Protein AF-A0A2N2DZ84-F1 (afdb_monomer_lite)

Structure (mmCIF, N/CA/C/O backbone):
data_AF-A0A2N2DZ84-F1
#
_entry.id   AF-A0A2N2DZ84-F1
#
loop_
_atom_site.group_PDB
_atom_site.id
_atom_site.type_symbol
_atom_site.label_atom_id
_atom_site.label_alt_id
_atom_site.label_comp_id
_atom_site.label_asym_id
_atom_site.label_entity_id
_atom_site.label_seq_id
_atom_site.pdbx_PDB_ins_code
_atom_site.Cartn_x
_atom_site.Cartn_y
_atom_site.Cartn_z
_atom_site.occupancy
_atom_site.B_iso_or_equiv
_atom_site.auth_seq_id
_atom_site.auth_comp_id
_atom_site.auth_asym_id
_atom_site.auth_atom_id
_atom_site.pdbx_PDB_model_num
ATOM 1 N N . THR A 1 1 ? -6.218 3.922 9.545 1.00 87.75 1 THR A N 1
ATOM 2 C CA . THR A 1 1 ? -7.564 3.808 8.945 1.00 87.75 1 THR A CA 1
ATOM 3 C C . THR A 1 1 ? -7.436 3.299 7.531 1.00 87.75 1 THR A C 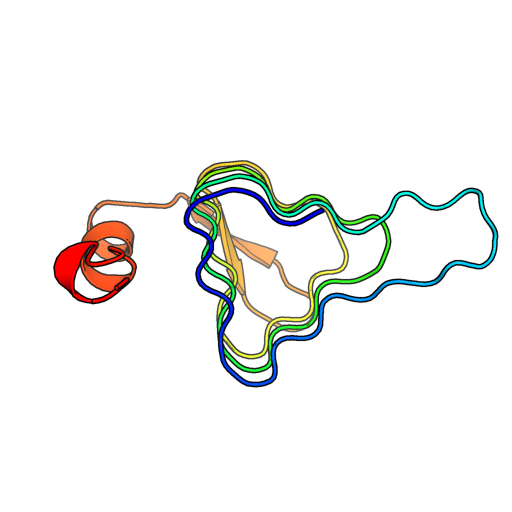1
ATOM 5 O O . THR A 1 1 ? -6.491 3.698 6.868 1.00 87.75 1 THR A O 1
ATOM 8 N N . ILE A 1 2 ? -8.334 2.416 7.090 1.00 96.38 2 ILE A N 1
ATOM 9 C CA . ILE A 1 2 ? -8.375 1.912 5.709 1.00 96.38 2 ILE A CA 1
ATOM 10 C C . ILE A 1 2 ? -9.690 2.370 5.080 1.00 96.38 2 ILE A C 1
ATOM 12 O O . ILE A 1 2 ? -10.748 2.175 5.681 1.00 96.38 2 ILE A O 1
ATOM 16 N N . GLY A 1 3 ? -9.597 3.010 3.919 1.00 96.38 3 GLY A N 1
ATOM 17 C CA . GLY A 1 3 ? -10.713 3.559 3.163 1.00 96.38 3 GLY A CA 1
ATOM 18 C C . GLY A 1 3 ? -11.559 2.505 2.453 1.00 96.38 3 GLY A C 1
ATOM 19 O O . GLY A 1 3 ? -11.348 1.291 2.548 1.00 96.38 3 GLY A O 1
ATOM 20 N N . LYS A 1 4 ? -12.547 2.98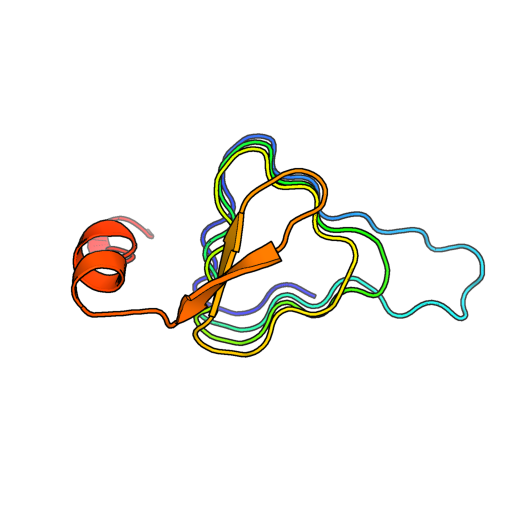4 1.704 1.00 95.19 4 LYS A N 1
ATOM 21 C CA . LYS A 1 4 ? -13.454 2.161 0.906 1.00 95.19 4 LYS A CA 1
ATOM 22 C C . LYS A 1 4 ? -12.735 1.585 -0.302 1.00 95.19 4 LYS A C 1
ATOM 24 O O . LYS A 1 4 ? -11.777 2.147 -0.825 1.00 95.19 4 LYS A O 1
ATOM 29 N N . ASN A 1 5 ? -13.241 0.452 -0.776 1.00 94.31 5 ASN A N 1
ATOM 30 C CA . ASN A 1 5 ? -12.793 -0.186 -2.008 1.00 94.31 5 ASN A CA 1
ATOM 31 C C . ASN A 1 5 ? -11.294 -0.521 -2.064 1.00 94.31 5 ASN A C 1
ATOM 33 O O . ASN A 1 5 ? -10.787 -0.777 -3.152 1.00 94.31 5 ASN A O 1
ATOM 37 N N . CYS A 1 6 ? -10.598 -0.621 -0.933 1.00 95.88 6 CYS A N 1
ATOM 38 C CA . CYS A 1 6 ? -9.183 -0.984 -0.919 1.00 95.88 6 CYS A CA 1
ATOM 39 C C . CYS A 1 6 ? -8.963 -2.461 -1.267 1.00 95.88 6 CYS A C 1
ATOM 41 O O . CYS A 1 6 ? -9.700 -3.342 -0.814 1.00 95.88 6 CYS A O 1
ATOM 43 N N . HIS A 1 7 ? -7.936 -2.748 -2.062 1.00 95.62 7 HIS A N 1
ATOM 44 C CA . HIS A 1 7 ? -7.432 -4.105 -2.255 1.00 95.62 7 HIS A CA 1
ATOM 45 C C . HIS A 1 7 ? -6.161 -4.280 -1.428 1.00 95.62 7 HIS A C 1
ATOM 47 O O . HIS A 1 7 ? -5.155 -3.632 -1.703 1.00 95.62 7 HIS A O 1
ATOM 53 N N . ILE A 1 8 ? -6.211 -5.152 -0.422 1.00 96.88 8 ILE A N 1
ATOM 54 C CA . ILE A 1 8 ? -5.065 -5.461 0.433 1.00 96.88 8 ILE A CA 1
ATOM 55 C C . ILE A 1 8 ? -4.563 -6.854 0.068 1.00 96.88 8 ILE A C 1
ATOM 57 O O . ILE A 1 8 ? -5.226 -7.855 0.339 1.00 96.88 8 ILE A O 1
ATOM 61 N N . GLY A 1 9 ? -3.408 -6.904 -0.590 1.00 96.88 9 GLY A N 1
ATOM 62 C CA . GLY A 1 9 ? -2.782 -8.143 -1.025 1.00 96.88 9 GLY A CA 1
ATOM 63 C C . GLY A 1 9 ? -2.393 -9.041 0.149 1.00 96.88 9 GLY A C 1
ATOM 64 O O . GLY A 1 9 ? -2.103 -8.578 1.253 1.00 96.88 9 GLY A O 1
ATOM 65 N N . ALA A 1 10 ? -2.356 -10.350 -0.100 1.00 97.50 10 ALA A N 1
ATOM 66 C CA . ALA A 1 10 ? -1.969 -11.331 0.909 1.00 97.50 10 ALA A CA 1
ATOM 67 C C . ALA A 1 10 ? -0.585 -11.010 1.501 1.00 97.50 10 ALA A C 1
ATOM 69 O O . ALA A 1 10 ? 0.350 -10.667 0.775 1.00 97.50 10 ALA A O 1
ATOM 70 N N . GLY A 1 11 ? -0.472 -11.104 2.828 1.00 97.50 11 GLY A N 1
ATOM 71 C CA . GLY A 1 11 ? 0.771 -10.824 3.551 1.00 97.50 11 GLY A CA 1
ATOM 72 C C . GLY A 1 11 ? 1.177 -9.348 3.594 1.00 97.50 11 GLY A C 1
ATOM 73 O O . GLY A 1 11 ? 2.254 -9.047 4.100 1.00 97.50 11 GLY A O 1
ATOM 74 N N . ALA A 1 12 ? 0.354 -8.421 3.086 1.00 98.00 12 ALA A N 1
ATOM 75 C CA . ALA A 1 12 ? 0.606 -7.001 3.278 1.00 98.00 12 ALA A CA 1
ATOM 76 C C . ALA A 1 12 ? 0.575 -6.642 4.773 1.00 98.00 12 ALA A C 1
ATOM 78 O O . ALA A 1 12 ? -0.290 -7.097 5.525 1.00 98.00 12 ALA A O 1
ATOM 79 N N . VAL A 1 13 ? 1.518 -5.804 5.191 1.00 96.44 13 VAL A N 1
ATOM 80 C CA . VAL A 1 13 ? 1.663 -5.334 6.566 1.00 96.44 13 VAL A CA 1
ATOM 81 C C . VAL A 1 13 ? 1.329 -3.852 6.610 1.00 96.44 13 VAL A C 1
ATOM 83 O O . VAL A 1 13 ? 1.987 -3.030 5.975 1.00 96.44 13 VAL A O 1
ATOM 86 N N . VAL A 1 14 ? 0.321 -3.510 7.405 1.00 95.12 14 VAL A N 1
ATOM 87 C CA . VAL A 1 14 ? 0.017 -2.130 7.784 1.00 95.12 14 VAL A CA 1
ATOM 88 C C . VAL A 1 14 ? 0.607 -1.924 9.170 1.00 95.12 14 VAL A C 1
ATOM 90 O O . VAL A 1 14 ? 0.054 -2.415 10.155 1.00 95.12 14 VAL A O 1
ATOM 93 N N . ALA A 1 15 ? 1.764 -1.268 9.249 1.00 89.75 15 ALA A N 1
ATOM 94 C CA . ALA A 1 15 ? 2.423 -1.056 10.525 1.00 89.75 15 ALA A CA 1
ATOM 95 C C . ALA A 1 15 ? 1.606 -0.076 11.370 1.00 89.75 15 ALA A C 1
ATOM 97 O O . ALA A 1 15 ? 1.268 1.027 10.944 1.00 89.75 15 ALA A O 1
ATOM 98 N N . GLY A 1 16 ? 1.308 -0.481 12.595 1.00 76.44 16 GLY A N 1
ATOM 99 C CA . GLY A 1 16 ? 0.811 0.404 13.631 1.00 76.44 16 GLY A CA 1
ATOM 100 C C . GLY A 1 16 ? 1.682 0.213 14.856 1.00 76.44 16 GLY A C 1
ATOM 101 O O . GLY A 1 16 ? 1.878 -0.920 15.292 1.00 76.44 16 GLY A O 1
ATOM 102 N N . VAL A 1 17 ? 2.195 1.305 15.410 1.00 64.19 17 VAL A N 1
ATOM 103 C CA . VAL A 1 17 ? 2.726 1.310 16.771 1.00 64.19 17 VAL A CA 1
ATOM 104 C C . VAL A 1 17 ? 1.916 2.341 17.544 1.00 64.19 17 VAL A C 1
ATOM 106 O O . VAL A 1 17 ? 1.714 3.460 17.081 1.00 64.19 17 VAL A O 1
ATOM 109 N N . LEU A 1 18 ? 1.389 1.934 18.697 1.00 57.38 18 LEU A N 1
ATOM 110 C CA . LEU A 1 18 ? 0.672 2.812 19.629 1.00 57.38 18 LEU A CA 1
ATOM 111 C C . LEU A 1 18 ? 1.641 3.619 20.522 1.00 57.38 18 LEU A C 1
ATOM 113 O O . LEU A 1 18 ? 1.191 4.343 21.407 1.00 57.38 18 LEU A O 1
ATOM 117 N N . GLU A 1 19 ? 2.958 3.512 20.300 1.00 57.81 19 GLU A N 1
ATOM 118 C CA . GLU A 1 19 ? 3.995 4.084 21.163 1.00 57.81 19 GLU A CA 1
ATOM 119 C C . GLU A 1 19 ? 5.129 4.745 20.354 1.00 57.81 19 GLU A C 1
ATOM 121 O O . GLU A 1 19 ? 5.768 4.071 19.546 1.00 57.81 19 GLU A O 1
ATOM 126 N N . PRO A 1 20 ? 5.438 6.037 20.590 1.00 60.06 20 PRO A N 1
ATOM 127 C CA . PRO A 1 20 ? 4.718 6.969 21.456 1.00 60.06 20 PRO A CA 1
ATOM 128 C C . PRO A 1 20 ? 3.354 7.371 20.851 1.00 60.06 20 PRO A C 1
ATOM 130 O O . PRO A 1 20 ? 3.219 7.433 19.629 1.00 60.06 20 PRO A O 1
ATOM 133 N N . PRO A 1 21 ? 2.356 7.734 21.681 1.00 58.00 21 PRO A N 1
ATOM 134 C CA . PRO A 1 21 ? 1.003 8.141 21.258 1.00 58.00 21 PRO A CA 1
ATOM 135 C C . PRO A 1 21 ? 0.934 9.380 20.337 1.00 58.00 21 PRO A C 1
ATOM 137 O O . PRO A 1 21 ? -0.152 9.861 20.026 1.00 58.00 21 PRO A O 1
ATOM 140 N N . SER A 1 22 ? 2.077 9.929 19.914 1.00 59.62 22 SER A N 1
ATOM 141 C CA . SER A 1 22 ? 2.194 11.099 19.045 1.00 59.62 22 SER A CA 1
ATOM 142 C C . SER A 1 22 ? 2.312 10.773 17.555 1.00 59.62 22 SER A C 1
ATOM 144 O O . SER A 1 22 ? 2.192 11.696 16.745 1.00 59.62 22 SER A O 1
ATOM 146 N N . LYS A 1 23 ? 2.547 9.513 17.156 1.00 65.50 23 LYS A N 1
ATOM 147 C CA . LYS A 1 23 ? 2.583 9.173 15.727 1.00 65.50 23 LYS A CA 1
ATOM 148 C C . LYS A 1 23 ? 1.184 8.934 15.172 1.00 65.50 23 LYS A C 1
ATOM 150 O O . LYS A 1 23 ? 0.358 8.244 15.762 1.00 65.50 23 LYS A O 1
ATOM 155 N N . GLN A 1 24 ? 0.932 9.518 14.002 1.00 79.69 24 GLN A N 1
ATOM 156 C CA . GLN A 1 24 ? -0.296 9.278 13.257 1.00 79.69 24 GLN A CA 1
ATOM 157 C C . GLN A 1 24 ? -0.367 7.793 12.854 1.00 79.69 24 GLN A C 1
ATOM 159 O O . GLN A 1 24 ? 0.659 7.207 12.496 1.00 79.69 24 GLN A O 1
ATOM 164 N N . PRO A 1 25 ? -1.551 7.157 12.910 1.00 88.69 25 PRO A N 1
ATOM 165 C CA . PRO A 1 25 ? -1.712 5.810 12.378 1.00 88.69 25 PRO A CA 1
ATOM 166 C C . PRO A 1 25 ? -1.452 5.814 10.869 1.00 88.69 25 PRO A C 1
ATOM 168 O O . PRO A 1 25 ? -1.554 6.853 10.220 1.00 88.69 25 PRO A O 1
ATOM 171 N N . VAL A 1 26 ? -1.204 4.641 10.283 1.00 93.69 26 VAL A N 1
ATOM 172 C CA . VAL A 1 26 ? -1.241 4.523 8.821 1.00 93.69 26 VAL A CA 1
ATOM 173 C C . VAL A 1 26 ? -2.641 4.864 8.319 1.00 93.69 26 VAL A C 1
ATOM 175 O O . VAL A 1 26 ? -3.643 4.337 8.825 1.00 93.69 26 VAL A O 1
ATOM 178 N N . ILE A 1 27 ? -2.711 5.742 7.324 1.00 95.69 27 ILE A N 1
ATOM 179 C CA . ILE A 1 27 ? -3.945 6.121 6.639 1.00 95.69 27 ILE A CA 1
ATOM 180 C C . ILE A 1 27 ? -3.851 5.596 5.213 1.00 95.69 27 ILE A C 1
ATOM 182 O O . ILE A 1 27 ? -2.951 5.956 4.468 1.00 95.69 27 ILE A O 1
ATOM 186 N N . ILE A 1 28 ? -4.780 4.727 4.841 1.00 98.06 28 ILE A N 1
ATOM 187 C CA . ILE A 1 28 ? -4.970 4.272 3.469 1.00 98.06 28 ILE A CA 1
ATOM 188 C C . ILE A 1 28 ? -6.297 4.868 3.014 1.00 98.06 28 ILE A C 1
ATOM 190 O O . ILE A 1 28 ? -7.326 4.571 3.622 1.00 98.06 28 ILE A O 1
ATOM 194 N N . GLU A 1 29 ? -6.261 5.735 2.007 1.00 98.31 29 GLU A N 1
ATOM 195 C CA . GLU A 1 29 ? -7.447 6.385 1.445 1.00 98.31 29 GLU A CA 1
ATOM 196 C C . GLU A 1 29 ? -8.246 5.437 0.533 1.00 98.31 29 GLU A C 1
ATOM 198 O O . GLU A 1 29 ? -7.957 4.243 0.429 1.00 98.31 29 GLU A O 1
ATOM 203 N N . ASP A 1 30 ? -9.303 5.949 -0.093 1.00 97.94 30 ASP A N 1
ATOM 204 C CA . ASP A 1 30 ? -10.207 5.146 -0.909 1.00 97.94 30 ASP A CA 1
ATOM 205 C C . ASP A 1 30 ? -9.528 4.638 -2.199 1.00 97.94 30 ASP A C 1
ATOM 207 O O . ASP A 1 30 ? -8.602 5.242 -2.747 1.00 97.94 30 ASP A O 1
ATOM 211 N N . ASN A 1 31 ? -10.015 3.504 -2.712 1.00 96.44 31 ASN A N 1
ATOM 212 C CA . ASN A 1 31 ? -9.622 2.935 -4.010 1.00 96.44 31 ASN A CA 1
ATOM 213 C C . ASN A 1 31 ? -8.120 2.591 -4.143 1.00 96.44 31 ASN A C 1
ATOM 215 O O . ASN A 1 31 ? -7.592 2.499 -5.256 1.00 96.44 31 ASN A O 1
ATOM 219 N N . VAL A 1 32 ? -7.427 2.388 -3.021 1.00 98.06 32 VAL A N 1
ATOM 220 C CA . VAL A 1 32 ? -6.006 2.026 -2.995 1.00 98.06 32 VAL A CA 1
ATOM 221 C C . VAL A 1 32 ? -5.803 0.534 -3.258 1.00 98.06 32 VAL A C 1
ATOM 223 O O . VAL A 1 32 ? -6.529 -0.318 -2.737 1.00 98.06 32 VAL A O 1
ATOM 226 N N . LEU A 1 33 ? -4.757 0.206 -4.019 1.00 98.19 33 LEU A N 1
ATOM 227 C CA . LEU A 1 33 ? -4.258 -1.161 -4.162 1.00 98.19 33 LEU A CA 1
ATOM 228 C C . LEU A 1 33 ? -2.917 -1.310 -3.444 1.00 98.19 33 LEU A C 1
ATOM 230 O O . LEU A 1 33 ? -1.933 -0.667 -3.805 1.00 98.19 33 LEU A O 1
ATOM 234 N N . ILE A 1 34 ? -2.864 -2.214 -2.470 1.00 98.38 34 ILE A N 1
ATOM 235 C CA . ILE A 1 34 ? -1.642 -2.646 -1.797 1.00 98.38 34 ILE A CA 1
ATOM 236 C C . ILE A 1 34 ? -1.281 -4.042 -2.298 1.00 98.38 34 ILE A C 1
ATOM 238 O O . ILE A 1 34 ? -2.035 -4.995 -2.106 1.00 98.38 34 ILE A O 1
ATOM 242 N N . GLY A 1 35 ? -0.136 -4.173 -2.961 1.00 98.06 35 GLY A N 1
ATOM 243 C CA . GLY A 1 35 ? 0.356 -5.446 -3.472 1.00 98.06 35 GLY A CA 1
ATOM 244 C C . GLY A 1 35 ? 0.715 -6.435 -2.360 1.00 98.06 35 GLY A C 1
ATOM 245 O O . GLY A 1 35 ? 0.960 -6.062 -1.213 1.00 98.06 35 GLY A O 1
ATOM 246 N N . ALA A 1 36 ? 0.774 -7.720 -2.715 1.00 98.12 36 ALA A N 1
ATOM 247 C CA . ALA A 1 36 ? 1.132 -8.784 -1.780 1.00 98.12 36 ALA A CA 1
ATOM 248 C C . ALA A 1 36 ? 2.497 -8.531 -1.118 1.00 98.12 36 ALA A C 1
ATOM 250 O O . ALA A 1 36 ? 3.430 -8.057 -1.771 1.00 98.12 36 ALA A O 1
ATOM 251 N N . ASN A 1 37 ? 2.615 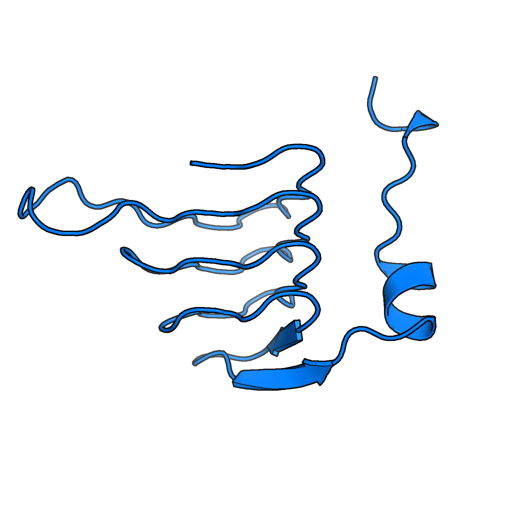-8.862 0.169 1.00 98.44 37 ASN A N 1
ATOM 252 C CA . ASN A 1 37 ? 3.821 -8.668 0.985 1.00 98.44 37 ASN A CA 1
ATOM 253 C C . ASN A 1 37 ? 4.379 -7.229 1.015 1.00 98.44 37 ASN A C 1
ATOM 255 O O . ASN A 1 37 ? 5.542 -7.036 1.365 1.00 98.44 37 ASN A O 1
ATOM 259 N N . ALA A 1 38 ? 3.601 -6.212 0.632 1.00 98.62 38 ALA A N 1
ATOM 260 C CA . ALA A 1 38 ? 4.013 -4.825 0.818 1.00 98.62 38 ALA A CA 1
ATOM 261 C C . ALA A 1 38 ? 3.932 -4.433 2.303 1.00 98.62 38 ALA A C 1
ATOM 263 O O . ALA A 1 38 ? 3.033 -4.868 3.019 1.00 98.62 38 ALA A O 1
ATOM 264 N N . VAL A 1 39 ? 4.852 -3.590 2.758 1.00 98.19 39 VAL A N 1
ATOM 265 C CA . VAL A 1 39 ? 4.935 -3.092 4.133 1.00 98.19 39 VAL A CA 1
ATOM 266 C C . VAL A 1 39 ? 4.759 -1.580 4.117 1.00 98.19 39 VAL A C 1
ATOM 268 O O . VAL A 1 39 ? 5.539 -0.873 3.480 1.00 98.19 39 VAL A O 1
ATOM 271 N N . ILE A 1 40 ? 3.751 -1.079 4.827 1.00 97.62 40 ILE A N 1
ATOM 272 C CA . ILE A 1 40 ? 3.495 0.355 5.001 1.00 97.62 40 ILE A CA 1
ATOM 273 C C . ILE A 1 40 ? 3.909 0.748 6.415 1.00 97.62 40 ILE A C 1
ATOM 275 O O . ILE A 1 40 ? 3.341 0.216 7.368 1.00 97.62 40 ILE A O 1
ATOM 279 N N . LEU A 1 41 ? 4.899 1.636 6.562 1.00 94.50 41 LEU A N 1
ATOM 280 C CA . LEU A 1 41 ? 5.376 2.055 7.882 1.00 94.50 41 LEU A CA 1
ATOM 281 C C . LEU A 1 41 ? 4.452 3.060 8.576 1.00 94.50 41 LEU A C 1
ATOM 283 O O . LEU A 1 41 ? 3.691 3.790 7.951 1.00 94.50 41 LEU A O 1
ATOM 287 N N . GLU A 1 42 ? 4.559 3.101 9.902 1.00 91.19 42 GLU A N 1
ATOM 288 C CA . GLU A 1 42 ? 3.815 4.002 10.783 1.00 91.19 42 GLU A CA 1
ATOM 289 C C . GLU A 1 42 ? 3.921 5.488 10.393 1.00 91.19 42 GLU A C 1
ATOM 291 O O . GLU A 1 42 ? 5.010 6.018 10.148 1.00 91.19 42 GLU A O 1
ATOM 296 N N . GLY A 1 43 ? 2.781 6.183 10.417 1.00 90.81 43 GLY A N 1
ATOM 297 C CA . GLY A 1 43 ? 2.669 7.595 10.045 1.00 90.81 43 GLY A CA 1
ATOM 298 C C . GLY A 1 43 ? 2.518 7.857 8.548 1.00 90.81 43 GLY A C 1
ATOM 299 O O . GLY A 1 43 ? 2.352 9.012 8.170 1.00 90.81 43 GLY A O 1
ATOM 300 N N . VAL A 1 44 ? 2.558 6.821 7.704 1.00 95.12 44 VAL A N 1
ATOM 301 C CA . VAL A 1 44 ? 2.400 6.973 6.254 1.00 95.12 44 VAL A CA 1
ATOM 302 C C . VAL A 1 44 ? 0.928 7.123 5.865 1.00 95.12 44 VAL A C 1
ATOM 304 O O . VAL A 1 44 ? 0.063 6.354 6.295 1.00 95.12 44 VAL A O 1
ATOM 307 N N . VAL A 1 45 ? 0.673 8.084 4.979 1.00 97.31 45 VAL A N 1
ATOM 308 C CA . VAL A 1 45 ? -0.585 8.262 4.253 1.00 97.31 45 VAL A CA 1
ATOM 309 C C . VAL A 1 45 ? -0.420 7.747 2.823 1.00 97.31 45 VAL A C 1
ATOM 311 O O . VAL A 1 45 ? 0.479 8.179 2.100 1.00 97.31 45 VAL A O 1
ATOM 314 N N . ILE A 1 46 ? -1.287 6.824 2.413 1.00 98.44 46 ILE A N 1
ATOM 315 C CA . ILE A 1 46 ? -1.403 6.339 1.038 1.00 98.44 46 ILE A CA 1
ATOM 316 C C . ILE A 1 46 ? -2.619 7.008 0.405 1.00 98.44 46 ILE A C 1
ATOM 318 O O . ILE A 1 46 ? -3.752 6.693 0.774 1.00 98.44 46 ILE A O 1
ATOM 322 N N . GLY A 1 47 ? -2.358 7.929 -0.520 1.00 98.44 47 GLY A N 1
ATOM 323 C CA . GLY A 1 47 ? -3.367 8.757 -1.164 1.00 98.44 47 GLY A CA 1
ATOM 324 C C . GLY A 1 47 ? -4.330 7.983 -2.061 1.00 98.44 47 GLY A C 1
ATOM 325 O O . GLY A 1 47 ? -4.027 6.887 -2.538 1.00 98.44 47 GLY A O 1
ATO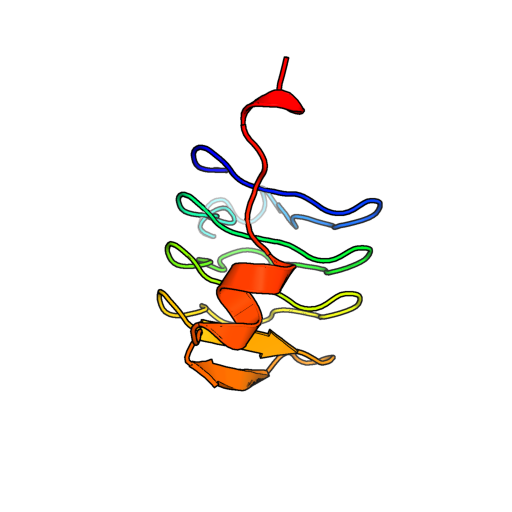M 326 N N . GLU A 1 48 ? -5.490 8.579 -2.321 1.00 98.25 48 GLU A N 1
ATOM 327 C CA . GLU A 1 48 ? -6.570 7.973 -3.092 1.00 98.25 48 GLU A CA 1
ATOM 328 C C . GLU A 1 48 ? -6.076 7.457 -4.449 1.00 98.25 48 GLU A C 1
ATOM 330 O O . GLU A 1 48 ? -5.264 8.092 -5.135 1.00 98.25 48 GLU A O 1
ATOM 335 N N . ASN A 1 49 ? -6.581 6.293 -4.862 1.00 97.44 49 ASN A N 1
ATOM 336 C CA . ASN A 1 49 ? -6.234 5.653 -6.132 1.00 97.44 49 ASN A CA 1
ATOM 337 C C . ASN A 1 49 ? -4.745 5.274 -6.274 1.00 97.44 49 ASN A C 1
ATOM 339 O O . ASN A 1 49 ? -4.335 4.854 -7.362 1.00 97.44 49 ASN A O 1
ATOM 343 N N . ALA A 1 50 ? -3.921 5.400 -5.230 1.00 98.44 50 ALA A N 1
ATOM 344 C CA . ALA A 1 50 ? -2.526 4.990 -5.292 1.00 98.44 50 ALA A CA 1
ATOM 345 C C . ALA A 1 50 ? -2.378 3.464 -5.407 1.00 98.44 50 ALA A C 1
ATOM 347 O O . ALA A 1 50 ? -3.222 2.679 -4.962 1.00 98.44 50 ALA A O 1
ATOM 348 N N . VAL A 1 51 ? -1.263 3.047 -6.005 1.00 98.38 51 VAL A N 1
ATOM 349 C CA . VAL A 1 51 ? -0.900 1.640 -6.179 1.00 98.38 51 VAL A CA 1
ATOM 350 C C . VAL A 1 51 ? 0.473 1.396 -5.567 1.00 98.38 51 VAL A C 1
ATOM 352 O O . VAL A 1 51 ? 1.477 1.959 -6.004 1.00 98.38 51 VAL A O 1
ATOM 355 N N . VAL A 1 52 ? 0.528 0.509 -4.580 1.00 98.56 52 VAL A N 1
ATOM 356 C CA . VAL A 1 52 ? 1.770 0.027 -3.974 1.00 98.56 52 VAL A CA 1
ATOM 357 C C . VAL A 1 52 ? 2.085 -1.342 -4.567 1.00 98.56 52 VAL A C 1
ATOM 359 O O . VAL A 1 52 ? 1.315 -2.285 -4.401 1.00 98.56 52 VAL A O 1
ATOM 362 N N . ALA A 1 53 ? 3.206 -1.474 -5.277 1.00 98.25 53 ALA A N 1
ATOM 363 C CA . ALA A 1 53 ? 3.599 -2.745 -5.879 1.00 98.25 53 ALA A CA 1
ATOM 364 C C . ALA A 1 53 ? 3.895 -3.820 -4.817 1.00 98.25 53 ALA A C 1
ATOM 366 O O . ALA A 1 53 ? 4.258 -3.512 -3.678 1.00 98.25 53 ALA A O 1
ATOM 367 N N . ALA A 1 54 ? 3.783 -5.092 -5.202 1.00 98.19 54 ALA A N 1
ATOM 368 C CA . ALA A 1 54 ? 4.097 -6.213 -4.320 1.00 98.19 54 ALA A CA 1
ATOM 369 C C . ALA A 1 54 ? 5.536 -6.130 -3.774 1.00 98.19 54 ALA A C 1
ATOM 371 O O . ALA A 1 54 ? 6.455 -5.730 -4.488 1.00 98.19 54 ALA A O 1
ATOM 372 N N . GLY A 1 55 ? 5.717 -6.499 -2.504 1.00 98.31 55 GLY A N 1
ATOM 373 C CA . GLY A 1 55 ? 7.013 -6.484 -1.819 1.00 98.31 55 GLY A CA 1
ATOM 374 C C . GLY A 1 55 ? 7.604 -5.093 -1.555 1.00 98.31 55 GLY A C 1
ATOM 375 O O . GLY A 1 55 ? 8.776 -4.995 -1.197 1.00 98.31 55 GLY A O 1
ATOM 376 N N . SER A 1 56 ? 6.839 -4.014 -1.750 1.00 98.75 56 SER A N 1
ATOM 377 C CA . SER A 1 56 ? 7.341 -2.655 -1.506 1.00 98.75 56 SER A CA 1
ATOM 378 C C . SER A 1 56 ? 7.431 -2.336 -0.016 1.00 98.75 56 SER A C 1
ATOM 380 O O . SER A 1 56 ? 6.548 -2.728 0.739 1.00 98.75 56 SER A O 1
ATOM 382 N N . VAL A 1 57 ? 8.438 -1.563 0.399 1.00 98.50 57 VAL A N 1
ATOM 383 C CA . VAL A 1 57 ? 8.569 -1.045 1.773 1.00 98.50 57 VAL A CA 1
ATOM 384 C C . VAL A 1 57 ? 8.408 0.469 1.748 1.00 98.50 57 VAL A C 1
ATOM 386 O O . VAL A 1 57 ? 9.310 1.196 1.328 1.00 98.50 57 VAL A O 1
ATOM 389 N N . VAL A 1 58 ? 7.239 0.948 2.162 1.00 98.25 58 VAL A N 1
ATOM 390 C CA . VAL A 1 58 ? 6.845 2.355 2.071 1.00 98.25 58 VAL A CA 1
ATOM 391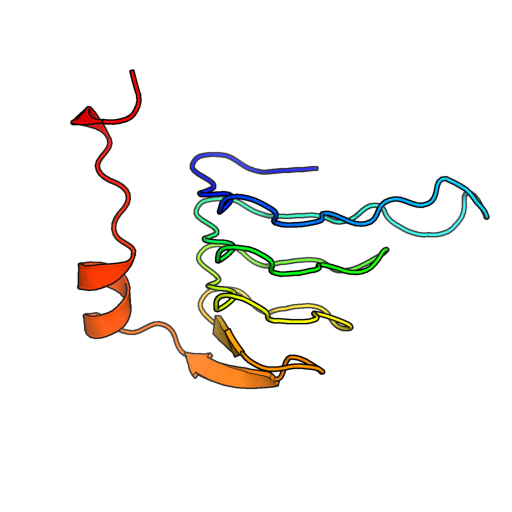 C C . VAL A 1 58 ? 7.218 3.082 3.358 1.00 98.25 58 VAL A C 1
ATOM 393 O O . VAL A 1 58 ? 6.706 2.766 4.431 1.00 98.25 58 VAL A O 1
ATOM 396 N N . LEU A 1 59 ? 8.126 4.051 3.226 1.00 96.75 59 LEU A N 1
ATOM 397 C CA . LEU A 1 59 ? 8.661 4.849 4.335 1.00 96.75 59 LEU A CA 1
ATOM 398 C C . LEU A 1 59 ? 8.069 6.266 4.400 1.00 96.75 59 LEU A C 1
ATOM 400 O O . LEU A 1 59 ? 8.185 6.925 5.426 1.00 96.75 59 LEU A O 1
ATOM 404 N N . GLU A 1 60 ? 7.478 6.742 3.303 1.00 96.62 60 GLU A N 1
ATOM 405 C CA . GLU A 1 60 ? 7.025 8.123 3.111 1.00 96.62 60 GLU A CA 1
ATOM 406 C C . GLU A 1 60 ? 5.622 8.136 2.496 1.00 96.62 60 GLU A C 1
ATOM 408 O O . GLU A 1 60 ? 5.195 7.145 1.896 1.00 96.62 60 GLU A O 1
ATOM 413 N N . ASN A 1 61 ? 4.916 9.260 2.639 1.00 97.88 61 ASN A N 1
ATOM 414 C CA . ASN A 1 61 ? 3.579 9.437 2.075 1.00 97.88 61 ASN A CA 1
ATOM 415 C C . ASN A 1 61 ? 3.574 9.236 0.557 1.00 97.88 61 ASN A C 1
ATOM 417 O O . ASN A 1 61 ? 4.514 9.605 -0.149 1.00 97.88 61 ASN A O 1
ATOM 421 N N . VAL A 1 62 ? 2.479 8.667 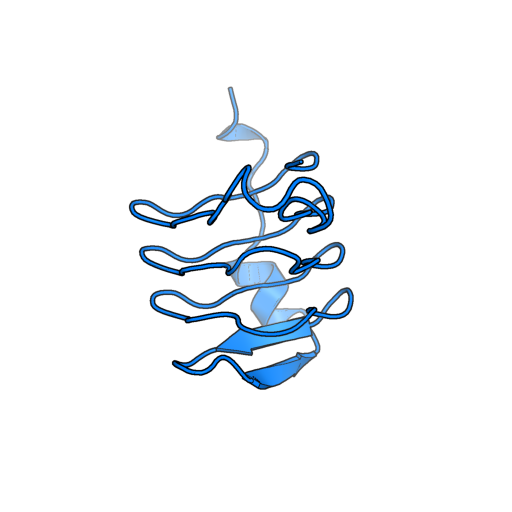0.062 1.00 98.50 62 VAL A N 1
ATOM 422 C CA . VAL A 1 62 ? 2.254 8.443 -1.363 1.00 98.50 62 VAL A CA 1
ATOM 423 C C . VAL A 1 62 ? 1.133 9.358 -1.818 1.00 98.50 62 VAL A C 1
ATOM 425 O O . VAL A 1 62 ? 0.009 9.244 -1.339 1.00 98.50 62 VAL A O 1
ATOM 428 N N . GLU A 1 63 ? 1.438 10.248 -2.758 1.00 98.50 63 GLU A N 1
ATOM 429 C CA . GLU A 1 63 ? 0.447 11.155 -3.336 1.00 98.50 63 GLU A CA 1
ATOM 430 C C . GLU A 1 63 ? -0.660 10.397 -4.097 1.00 98.50 63 GLU A C 1
ATOM 432 O O . GLU A 1 63 ? -0.396 9.329 -4.671 1.00 98.50 63 GLU A O 1
ATOM 437 N N . PRO A 1 64 ? -1.881 10.957 -4.181 1.00 98.56 64 PRO A N 1
ATOM 438 C CA . PRO A 1 64 ? -2.967 10.364 -4.949 1.00 98.56 64 PRO A CA 1
ATOM 439 C C . PRO A 1 64 ? -2.582 10.076 -6.404 1.00 98.56 64 PRO A C 1
ATOM 441 O O . PRO A 1 64 ? -1.860 10.842 -7.055 1.00 98.56 64 PRO A O 1
ATOM 444 N N . ASN A 1 65 ? -3.122 8.986 -6.952 1.00 97.94 65 ASN A N 1
ATOM 445 C CA . ASN A 1 65 ? -2.865 8.525 -8.322 1.00 97.94 65 ASN A CA 1
ATOM 446 C C . ASN A 1 65 ? -1.383 8.229 -8.634 1.00 97.94 65 ASN A C 1
ATOM 448 O O . ASN A 1 65 ? -0.978 8.288 -9.799 1.00 97.94 65 ASN A O 1
ATOM 452 N N . MET A 1 66 ? -0.555 7.923 -7.632 1.00 98.38 66 MET A N 1
ATOM 453 C CA . MET A 1 66 ? 0.828 7.487 -7.848 1.00 98.38 66 MET A CA 1
ATOM 454 C C . MET A 1 66 ? 0.979 5.974 -7.758 1.00 98.38 66 MET A C 1
ATOM 456 O O . MET A 1 66 ? 0.270 5.290 -7.021 1.00 98.38 66 MET A O 1
ATOM 460 N N . VAL A 1 67 ? 1.954 5.457 -8.504 1.00 98.38 67 VAL A N 1
ATOM 461 C CA . VAL A 1 67 ? 2.412 4.074 -8.398 1.00 98.38 67 VAL A CA 1
ATOM 462 C C . VAL A 1 67 ? 3.794 4.079 -7.760 1.00 98.38 67 VAL A C 1
ATOM 464 O O . VAL A 1 67 ? 4.717 4.718 -8.278 1.00 98.38 67 VAL A O 1
ATOM 467 N N . VAL A 1 68 ? 3.947 3.353 -6.655 1.00 98.69 68 VAL A N 1
ATOM 468 C CA . VAL A 1 68 ? 5.224 3.194 -5.949 1.00 98.69 68 VAL A CA 1
ATOM 469 C C . VAL A 1 68 ? 5.686 1.743 -5.958 1.00 98.69 68 VAL A C 1
ATOM 471 O O . VAL A 1 68 ? 4.872 0.818 -5.921 1.00 98.69 68 VAL A O 1
ATOM 474 N N . ALA A 1 69 ? 7.000 1.539 -6.008 1.00 98.44 69 ALA A N 1
ATOM 475 C CA . ALA A 1 69 ? 7.606 0.214 -5.945 1.00 98.44 69 ALA A CA 1
ATOM 476 C C . ALA A 1 69 ? 8.985 0.243 -5.274 1.00 98.44 69 ALA A C 1
ATOM 478 O O . ALA A 1 69 ? 9.663 1.273 -5.290 1.00 98.44 69 ALA A O 1
ATOM 479 N N . GLY A 1 70 ? 9.413 -0.905 -4.741 1.00 98.25 70 GLY A N 1
ATOM 480 C CA . GLY A 1 70 ? 10.768 -1.130 -4.228 1.00 98.25 70 GLY A CA 1
ATOM 481 C C . GLY A 1 70 ? 10.891 -1.082 -2.704 1.00 98.25 70 GLY A C 1
ATOM 482 O O . GLY A 1 70 ? 9.931 -0.817 -1.984 1.00 98.25 70 GLY A O 1
ATOM 483 N N . SER A 1 71 ? 12.100 -1.352 -2.213 1.00 97.75 71 SER A N 1
ATOM 484 C CA . SER A 1 71 ? 12.466 -1.280 -0.796 1.00 97.75 71 SER A CA 1
ATOM 485 C C . SER A 1 71 ? 13.804 -0.536 -0.666 1.00 97.75 71 SER A C 1
ATOM 487 O O . SER A 1 71 ? 14.851 -1.153 -0.873 1.00 97.75 71 SER A O 1
ATOM 489 N N . PRO A 1 72 ? 13.800 0.777 -0.369 1.00 97.56 72 PRO A N 1
ATOM 490 C CA . PRO A 1 72 ? 12.632 1.589 -0.024 1.00 97.56 72 PRO A CA 1
ATOM 491 C C . PRO A 1 72 ? 11.776 1.943 -1.251 1.00 97.56 72 PRO A C 1
ATOM 493 O O . PRO A 1 72 ? 12.289 2.084 -2.361 1.00 97.56 72 PRO A O 1
ATOM 496 N N . ALA A 1 73 ? 10.468 2.100 -1.049 1.00 98.38 73 ALA A N 1
ATOM 497 C CA . ALA A 1 73 ? 9.534 2.413 -2.121 1.00 98.38 73 ALA A CA 1
ATOM 498 C C . ALA A 1 73 ? 9.792 3.816 -2.684 1.00 98.38 73 ALA A C 1
ATOM 500 O O . ALA A 1 73 ? 10.059 4.768 -1.943 1.00 98.38 73 ALA A O 1
ATOM 501 N N . ARG A 1 74 ? 9.713 3.947 -4.008 1.00 98.31 74 ARG A N 1
ATOM 502 C CA . ARG A 1 74 ? 9.827 5.218 -4.734 1.00 98.31 74 ARG A CA 1
ATOM 503 C C . ARG A 1 74 ? 8.715 5.323 -5.763 1.00 98.31 74 ARG A C 1
ATOM 505 O O . ARG A 1 74 ? 8.248 4.304 -6.272 1.00 98.31 74 ARG A O 1
ATOM 512 N N . VAL A 1 75 ? 8.312 6.552 -6.081 1.00 98.19 75 VAL A N 1
ATOM 513 C CA . VAL A 1 75 ? 7.388 6.816 -7.191 1.00 98.19 75 VAL A CA 1
ATOM 514 C C . VAL A 1 75 ? 8.048 6.355 -8.485 1.00 98.19 75 VAL A C 1
ATOM 516 O O . VAL A 1 75 ? 9.119 6.838 -8.844 1.00 98.19 75 VAL A O 1
ATOM 519 N N . ILE A 1 76 ? 7.407 5.412 -9.174 1.00 97.75 76 ILE A N 1
ATOM 520 C CA . ILE A 1 76 ? 7.881 4.901 -10.466 1.00 97.75 76 ILE A CA 1
ATOM 521 C C . ILE A 1 76 ? 7.142 5.545 -11.635 1.00 97.75 76 ILE A C 1
ATOM 523 O O . ILE A 1 76 ? 7.712 5.708 -12.710 1.00 97.75 76 ILE A O 1
ATOM 527 N N . LYS A 1 77 ? 5.872 5.905 -11.431 1.00 96.88 77 LYS A N 1
ATOM 528 C CA . LYS A 1 77 ? 5.045 6.612 -12.407 1.00 96.88 77 LYS A CA 1
ATOM 529 C C . LYS A 1 77 ? 3.766 7.136 -11.765 1.00 96.88 77 LYS A C 1
ATOM 531 O O . LYS A 1 77 ? 3.364 6.694 -10.689 1.00 96.88 77 LYS A O 1
ATOM 536 N N . ARG A 1 78 ? 3.089 8.023 -12.490 1.00 97.31 78 ARG A N 1
ATOM 537 C CA . ARG A 1 78 ? 1.674 8.319 -12.264 1.00 97.31 78 ARG A CA 1
ATOM 538 C C . ARG A 1 78 ? 0.822 7.155 -12.783 1.00 97.31 78 ARG A C 1
ATOM 540 O O . ARG A 1 78 ? 1.191 6.507 -13.765 1.00 97.31 78 ARG A O 1
ATOM 547 N N . ARG A 1 79 ? -0.296 6.887 -12.113 1.00 93.69 79 ARG A N 1
ATOM 548 C CA . ARG A 1 79 ? -1.316 5.931 -12.544 1.00 93.69 79 ARG A CA 1
ATOM 549 C C . ARG A 1 79 ? -1.845 6.334 -13.925 1.00 93.69 79 ARG A C 1
ATOM 551 O O . ARG A 1 79 ? -2.067 7.511 -14.193 1.00 93.69 79 ARG A O 1
ATOM 558 N N . ASP A 1 80 ? -1.955 5.346 -14.801 1.00 93.44 80 ASP A N 1
ATOM 559 C CA . ASP A 1 80 ? -2.343 5.472 -16.205 1.00 93.44 80 ASP A CA 1
ATOM 560 C C . ASP A 1 80 ? -3.387 4.401 -16.553 1.00 93.44 80 ASP A C 1
ATOM 562 O O . ASP A 1 80 ? -3.546 3.426 -15.815 1.00 93.44 80 ASP A O 1
ATOM 566 N N . GLU A 1 81 ? -4.019 4.524 -17.722 1.00 91.75 81 GLU A N 1
ATOM 567 C CA . GLU A 1 81 ? -5.045 3.583 -18.210 1.00 91.75 81 GLU A CA 1
ATOM 568 C C . GLU A 1 81 ? -4.555 2.123 -18.223 1.00 91.75 81 GLU A C 1
ATOM 570 O O . GLU A 1 81 ? -5.310 1.180 -17.989 1.00 91.75 81 GLU A O 1
ATOM 575 N N . LYS A 1 82 ? -3.252 1.912 -18.462 1.00 91.06 82 LYS A N 1
ATOM 576 C CA . LYS A 1 82 ? -2.631 0.578 -18.430 1.00 91.06 82 LYS A CA 1
ATOM 577 C C . LYS A 1 82 ? -2.597 -0.016 -17.026 1.00 91.06 82 LYS A C 1
ATOM 579 O O . LYS A 1 82 ? -2.633 -1.236 -16.883 1.00 91.06 82 LYS A O 1
ATOM 584 N N . THR A 1 83 ? -2.421 0.827 -16.015 1.00 90.25 83 THR A N 1
ATOM 585 C CA . THR A 1 83 ? -2.490 0.430 -14.609 1.00 90.25 83 THR A CA 1
ATOM 586 C C . THR A 1 83 ? -3.936 0.148 -14.253 1.00 90.25 83 THR A C 1
ATOM 588 O O . THR A 1 83 ? -4.199 -0.932 -13.741 1.00 90.25 83 THR A O 1
ATOM 591 N N . ASP A 1 84 ? -4.859 1.030 -14.640 1.00 89.69 84 ASP A N 1
ATOM 592 C CA . ASP A 1 84 ? -6.293 0.863 -14.393 1.00 89.69 84 ASP A CA 1
ATOM 593 C C . ASP A 1 84 ? -6.810 -0.478 -14.901 1.00 89.69 84 ASP A C 1
ATOM 595 O O . ASP A 1 84 ? -7.367 -1.241 -14.123 1.00 89.69 84 ASP A O 1
ATOM 599 N N . ALA A 1 85 ? -6.501 -0.840 -16.147 1.00 88.56 85 ALA A N 1
ATOM 600 C CA . ALA A 1 85 ? -6.911 -2.119 -16.726 1.00 88.56 85 ALA A CA 1
ATOM 601 C C . ALA A 1 85 ? -6.387 -3.360 -15.968 1.00 88.56 85 ALA A C 1
ATOM 603 O O . ALA A 1 85 ? -6.910 -4.457 -16.138 1.00 88.56 85 ALA A O 1
ATOM 604 N N . LYS A 1 86 ? -5.326 -3.223 -15.160 1.00 86.88 86 LYS A N 1
ATOM 605 C CA . LYS A 1 86 ? -4.733 -4.320 -14.370 1.00 86.88 86 LYS A CA 1
ATOM 606 C C . LYS A 1 86 ? -5.113 -4.280 -12.897 1.00 86.88 86 LYS A C 1
ATOM 608 O O . LYS A 1 86 ? -5.009 -5.300 -12.221 1.00 86.88 86 LYS A O 1
ATOM 613 N N . THR A 1 87 ? -5.464 -3.104 -12.393 1.00 86.81 87 THR A N 1
ATOM 614 C CA . THR A 1 87 ? -5.780 -2.860 -10.983 1.00 86.81 87 THR A CA 1
ATOM 615 C C . THR A 1 87 ? -7.260 -2.584 -10.762 1.00 86.81 87 THR A C 1
ATOM 617 O O . THR A 1 87 ? -7.645 -2.256 -9.642 1.00 86.81 87 THR A O 1
ATOM 620 N N . GLU A 1 88 ? -8.080 -2.681 -11.810 1.00 86.31 88 GLU A N 1
ATOM 621 C CA . GLU A 1 88 ? -9.526 -2.544 -11.728 1.00 86.31 88 GLU A CA 1
ATOM 622 C C . GLU A 1 88 ? -10.080 -3.541 -10.718 1.00 86.31 88 GLU A C 1
ATOM 624 O O . GLU A 1 88 ? -9.803 -4.744 -10.760 1.00 86.31 88 GLU A O 1
ATOM 629 N N . ILE A 1 89 ? -10.868 -3.019 -9.783 1.00 83.38 89 ILE A N 1
ATOM 630 C CA . ILE A 1 89 ? -11.457 -3.848 -8.754 1.00 83.38 89 ILE A CA 1
ATOM 631 C C . ILE A 1 89 ? -12.868 -4.216 -9.175 1.00 83.38 89 ILE A C 1
ATOM 633 O O . ILE A 1 89 ? -13.790 -3.408 -9.098 1.00 83.38 89 ILE A O 1
ATOM 637 N N . LEU A 1 90 ? -13.013 -5.465 -9.598 1.00 84.69 90 LEU A N 1
ATOM 638 C CA . LEU A 1 90 ? -14.269 -6.019 -10.080 1.00 84.69 90 LEU A CA 1
ATOM 639 C C . LEU A 1 90 ? -15.279 -6.120 -8.931 1.00 84.69 90 LEU A C 1
ATOM 641 O O . LEU A 1 90 ? -15.177 -7.003 -8.075 1.00 84.69 90 LEU A O 1
ATOM 645 N N . ALA A 1 91 ? -16.253 -5.206 -8.918 1.00 81.06 91 ALA A N 1
ATOM 646 C CA . ALA A 1 91 ? -17.291 -5.138 -7.890 1.00 81.06 91 ALA A CA 1
ATOM 647 C C . ALA A 1 91 ? -18.067 -6.460 -7.761 1.00 81.06 91 ALA A C 1
ATOM 649 O O . ALA A 1 91 ? -18.344 -6.889 -6.647 1.00 81.06 91 ALA A O 1
ATOM 650 N N . ASP A 1 92 ? -18.305 -7.162 -8.871 1.00 82.62 92 ASP A N 1
ATOM 651 C CA . ASP A 1 92 ? -19.024 -8.445 -8.903 1.00 82.62 92 ASP A CA 1
ATOM 652 C C . ASP A 1 92 ? -18.341 -9.563 -8.093 1.00 82.62 92 ASP A C 1
ATOM 654 O O . ASP A 1 92 ? -18.983 -10.538 -7.692 1.00 82.62 92 ASP A O 1
ATOM 658 N N . LEU A 1 93 ? -17.033 -9.437 -7.839 1.00 82.94 93 LEU A N 1
ATOM 659 C CA . LEU A 1 93 ? -16.264 -10.379 -7.020 1.00 82.94 93 LEU A CA 1
ATOM 660 C C . LEU A 1 93 ? -16.252 -10.002 -5.530 1.00 82.94 93 LEU A C 1
ATOM 662 O O . LEU A 1 93 ? -15.866 -10.824 -4.698 1.00 82.94 93 LEU A O 1
ATOM 666 N N . ARG A 1 94 ? -16.679 -8.785 -5.178 1.00 78.44 94 ARG A N 1
ATOM 667 C CA . ARG A 1 94 ? -16.826 -8.301 -3.799 1.00 78.44 94 ARG A CA 1
ATOM 668 C C . ARG A 1 94 ? -18.267 -8.530 -3.338 1.00 78.44 94 ARG A C 1
ATOM 670 O O . ARG A 1 94 ? -19.091 -7.623 -3.398 1.00 78.44 94 ARG A O 1
ATOM 677 N N . LYS A 1 95 ? -18.560 -9.765 -2.932 1.00 70.81 95 LYS A N 1
ATOM 678 C CA . LYS A 1 95 ? -19.837 -10.130 -2.300 1.00 70.81 95 LYS A CA 1
ATOM 679 C C . LYS A 1 95 ? -19.876 -9.737 -0.830 1.00 70.81 95 LYS A C 1
ATOM 681 O O . LYS A 1 95 ? -18.810 -9.824 -0.182 1.00 70.81 95 LYS A O 1
#

Secondary structure (DSSP, 8-state):
-B-TT-EE-TT-EE----SSTTSPPPEE-TT-EE-TT-EE-TT-EE-TT-EEPTT-EE-S-B-TTEEEETTTTEEEEE--HHHHHHH---GGG--

Radius of gyration: 12.84 Å; chains: 1; bounding box: 32×22×40 Å

pLDDT: mean 91.89, std 10.61, range [57.38, 98.75]

Sequence (95 aa):
TIGKNCHIGAGAVVAGVLEPPSKQPVIIEDNVLIGANAVILEGVVIGENAVVAAGSVVLENVEPNMVVAGSPARVIKRRDEKTDAKTEILADLRK

Foldseek 3Di:
DAEEPEAAEALEAQDDDCPPVPWDGEAEYYCEYAYANEYEYTNEYEEANEYEYHNEDDDHYHYHQFYWYDVPIDTPDGHDPVNCVVSPDDVVVVD